Protein AF-A0A060Z4W4-F1 (afdb_monomer)

Structure (mmCIF, N/CA/C/O backbone):
data_AF-A0A060Z4W4-F1
#
_entry.id   AF-A0A060Z4W4-F1
#
loop_
_atom_site.group_PDB
_atom_site.id
_atom_site.type_symbol
_atom_site.label_atom_id
_atom_site.label_alt_id
_atom_site.label_comp_id
_atom_site.label_asym_id
_atom_site.label_entity_id
_atom_site.label_seq_id
_atom_site.pdbx_PDB_ins_code
_atom_site.Cartn_x
_atom_site.Cartn_y
_atom_site.Cartn_z
_atom_site.occupancy
_atom_site.B_iso_or_equiv
_atom_site.auth_seq_id
_atom_site.auth_comp_id
_atom_site.auth_asym_id
_atom_site.auth_atom_id
_atom_site.pdbx_PDB_model_num
ATOM 1 N N . MET A 1 1 ? 42.173 -20.385 20.481 1.00 41.94 1 MET A N 1
ATOM 2 C CA . MET A 1 1 ? 41.004 -21.030 21.112 1.00 41.94 1 MET A CA 1
ATOM 3 C C . MET A 1 1 ? 40.827 -20.339 22.445 1.00 41.94 1 MET A C 1
ATOM 5 O O . MET A 1 1 ? 41.789 -20.365 23.195 1.00 41.94 1 MET A O 1
ATOM 9 N N . SER A 1 2 ? 39.752 -19.650 22.802 1.00 45.03 2 SER A N 1
ATOM 10 C CA . SER A 1 2 ? 38.438 -19.308 22.223 1.00 45.03 2 SER A CA 1
ATOM 11 C C . SER A 1 2 ? 37.847 -18.340 23.265 1.00 45.03 2 SER A C 1
ATOM 13 O O . SER A 1 2 ? 37.981 -18.613 24.455 1.00 45.03 2 SER A O 1
ATOM 15 N N . ASP A 1 3 ? 37.434 -17.141 22.878 1.00 49.94 3 ASP A N 1
ATOM 16 C CA . ASP A 1 3 ? 36.025 -16.720 22.770 1.00 49.94 3 ASP A CA 1
ATOM 17 C C . ASP A 1 3 ? 35.668 -15.712 23.867 1.00 49.94 3 ASP A C 1
ATOM 19 O O . ASP A 1 3 ? 36.185 -15.791 24.980 1.00 49.94 3 ASP A O 1
ATOM 23 N N . MET A 1 4 ? 34.719 -14.835 23.523 1.00 58.00 4 MET A N 1
ATOM 24 C CA . MET A 1 4 ? 33.908 -14.000 24.418 1.00 58.00 4 MET A CA 1
ATOM 25 C C . MET A 1 4 ? 34.370 -12.553 24.661 1.00 58.00 4 MET A C 1
ATOM 27 O O . MET A 1 4 ? 34.355 -12.062 25.783 1.00 58.00 4 MET A O 1
ATOM 31 N N . GLU A 1 5 ? 34.700 -11.839 23.584 1.00 51.69 5 GLU A N 1
ATOM 32 C CA . GLU A 1 5 ? 34.640 -10.367 23.546 1.00 51.69 5 GLU A CA 1
ATOM 33 C C . GLU A 1 5 ? 33.847 -9.924 22.301 1.00 51.69 5 GLU A C 1
ATOM 35 O O . GLU A 1 5 ? 34.319 -9.167 21.460 1.00 51.69 5 GLU A O 1
ATOM 40 N N . ASP A 1 6 ? 32.643 -10.486 22.157 1.00 50.47 6 ASP A N 1
ATOM 41 C CA . ASP A 1 6 ? 31.646 -10.095 21.152 1.00 50.47 6 ASP A CA 1
ATOM 42 C C . ASP A 1 6 ? 30.429 -9.499 21.878 1.00 50.47 6 ASP A C 1
ATOM 44 O O . ASP A 1 6 ? 29.306 -9.989 21.813 1.00 50.47 6 ASP A O 1
ATOM 48 N N . ASP A 1 7 ? 30.705 -8.455 22.663 1.00 52.25 7 ASP A N 1
ATOM 49 C CA . ASP A 1 7 ? 29.739 -7.622 23.394 1.00 52.25 7 ASP A CA 1
ATOM 50 C C . ASP A 1 7 ? 29.082 -6.589 22.448 1.00 52.25 7 ASP A C 1
ATOM 52 O O . ASP A 1 7 ? 28.883 -5.424 22.782 1.00 52.25 7 ASP A O 1
ATOM 56 N N . PHE A 1 8 ? 28.801 -7.004 21.208 1.00 50.59 8 PHE A N 1
ATOM 57 C CA . PHE A 1 8 ? 28.097 -6.202 20.205 1.00 50.59 8 PHE A CA 1
ATOM 58 C C . PHE A 1 8 ? 26.999 -7.015 19.514 1.00 50.59 8 PHE A C 1
ATOM 60 O O . PHE A 1 8 ? 26.728 -6.868 18.326 1.00 50.59 8 PHE A O 1
ATOM 67 N N . MET A 1 9 ? 26.312 -7.852 20.287 1.00 54.72 9 MET A N 1
ATOM 68 C CA . MET A 1 9 ? 24.949 -8.246 19.948 1.00 54.72 9 MET A CA 1
ATOM 69 C C . MET A 1 9 ? 24.016 -7.111 20.389 1.00 54.72 9 MET A C 1
ATOM 71 O O . MET A 1 9 ? 23.228 -7.259 21.318 1.00 54.72 9 MET A O 1
ATOM 75 N N . CYS A 1 10 ? 24.118 -5.953 19.721 1.00 54.50 10 CYS A N 1
ATOM 76 C CA . CYS A 1 10 ? 22.939 -5.113 19.529 1.00 54.50 10 CYS A CA 1
ATOM 77 C C . CYS A 1 10 ? 22.053 -5.888 18.560 1.00 54.50 10 CYS A C 1
ATOM 79 O O . CYS A 1 10 ? 22.104 -5.697 17.346 1.00 54.50 10 CYS A O 1
ATOM 81 N N . ASP A 1 11 ? 21.349 -6.850 19.144 1.00 46.94 11 ASP A N 1
ATOM 82 C CA . ASP A 1 11 ? 20.186 -7.502 18.591 1.00 46.94 11 ASP A CA 1
ATOM 83 C C . ASP A 1 11 ? 19.334 -6.403 17.950 1.00 46.94 11 ASP A C 1
ATOM 85 O O . ASP A 1 11 ? 18.872 -5.485 18.629 1.00 46.94 11 ASP A O 1
ATOM 89 N N . ASP A 1 12 ? 19.153 -6.468 16.632 1.00 48.59 12 ASP A N 1
ATOM 90 C CA . ASP A 1 12 ? 18.224 -5.640 15.845 1.00 48.59 12 ASP A CA 1
ATOM 91 C C . ASP A 1 12 ? 16.746 -5.985 16.214 1.00 48.59 12 ASP A C 1
ATOM 93 O O . ASP A 1 12 ? 15.838 -5.909 15.386 1.00 48.59 12 ASP A O 1
ATOM 97 N N . GLU A 1 13 ? 16.520 -6.386 17.471 1.00 49.41 13 GLU A N 1
ATOM 98 C CA . GLU A 1 13 ? 15.272 -6.590 18.206 1.00 49.41 13 GLU A CA 1
ATOM 99 C C . GLU A 1 13 ? 15.062 -5.438 19.205 1.00 49.41 13 GLU A C 1
ATOM 101 O O . GLU A 1 13 ? 14.474 -5.602 20.272 1.00 49.41 13 GLU A O 1
ATOM 106 N N . GLU A 1 14 ? 15.467 -4.213 18.854 1.00 47.91 14 GLU A N 1
ATOM 107 C CA . GLU A 1 14 ? 14.690 -3.066 19.323 1.00 47.91 14 GLU A CA 1
ATOM 108 C C . GLU A 1 14 ? 13.325 -3.109 18.611 1.00 47.91 14 GLU A C 1
ATOM 110 O O . GLU A 1 14 ? 13.022 -2.315 17.713 1.00 47.91 14 GLU A O 1
ATOM 115 N N . ASP A 1 15 ? 12.481 -4.044 19.068 1.00 47.53 15 ASP A N 1
ATOM 116 C CA . ASP A 1 15 ? 11.056 -3.842 19.301 1.00 47.53 15 ASP A CA 1
ATOM 117 C C . ASP A 1 15 ? 10.919 -2.590 20.183 1.00 47.53 15 ASP A C 1
ATOM 119 O O . ASP A 1 15 ? 10.548 -2.625 21.354 1.00 47.53 15 ASP A O 1
ATOM 123 N N . TYR A 1 16 ? 11.242 -1.432 19.602 1.00 49.41 16 TYR A N 1
ATOM 124 C CA . TYR A 1 16 ? 10.730 -0.142 20.021 1.00 49.41 16 TYR A CA 1
ATOM 125 C C . TYR A 1 16 ? 9.248 -0.151 19.651 1.00 49.41 16 TYR A C 1
ATOM 127 O O . TYR A 1 16 ? 8.781 0.548 18.746 1.00 49.41 16 TYR A O 1
ATOM 135 N N . ASP A 1 17 ? 8.521 -1.018 20.349 1.00 54.22 17 ASP A N 1
ATOM 136 C CA . ASP A 1 17 ? 7.095 -0.953 20.526 1.00 54.22 17 ASP A CA 1
ATOM 137 C C . ASP A 1 17 ? 6.874 0.327 21.323 1.00 54.22 17 ASP A C 1
ATOM 139 O O . ASP A 1 17 ? 6.870 0.370 22.553 1.00 54.22 17 ASP A O 1
ATOM 143 N N . LEU A 1 18 ? 6.850 1.443 20.592 1.00 48.69 18 LEU A N 1
ATOM 144 C CA . LEU A 1 18 ? 6.271 2.676 21.077 1.00 48.69 18 LEU A CA 1
ATOM 145 C C . LEU A 1 18 ? 4.798 2.347 21.321 1.00 48.69 18 LEU A C 1
ATOM 147 O O . LEU A 1 18 ? 3.960 2.631 20.464 1.00 48.69 18 LEU A O 1
ATOM 151 N N . GLU A 1 19 ? 4.510 1.728 22.471 1.00 48.97 19 GLU A N 1
ATOM 152 C CA . GLU A 1 19 ? 3.190 1.623 23.074 1.00 48.97 19 GLU A CA 1
ATOM 153 C C . GLU A 1 19 ? 2.712 3.062 23.283 1.00 48.97 19 GLU A C 1
ATOM 155 O O . GLU A 1 19 ? 2.874 3.691 24.334 1.00 48.97 19 GLU A O 1
ATOM 160 N N . TYR A 1 20 ? 2.167 3.644 22.216 1.00 58.41 20 TYR A N 1
ATOM 161 C CA . TYR A 1 20 ? 1.272 4.770 22.328 1.00 58.41 20 TYR A CA 1
ATOM 162 C C . TYR A 1 20 ? 0.117 4.264 23.176 1.00 58.41 20 TYR A C 1
ATOM 164 O O . TYR A 1 20 ? -0.620 3.375 22.764 1.00 58.41 20 TYR A O 1
ATOM 172 N N . SER A 1 21 ? 0.058 4.799 24.391 1.00 46.62 21 SER A N 1
ATOM 173 C CA . SER A 1 21 ? -0.864 4.453 25.463 1.00 46.62 21 SER A CA 1
ATOM 174 C C . SER A 1 21 ? -2.231 4.039 24.914 1.00 46.62 21 SER A C 1
ATOM 176 O O . SER A 1 21 ? -2.864 4.834 24.218 1.00 46.62 21 SER A O 1
ATOM 178 N N . GLU A 1 22 ? -2.656 2.812 25.234 1.00 49.09 22 GLU A N 1
ATOM 179 C CA . GLU A 1 22 ? -3.896 2.133 24.815 1.00 49.09 22 GLU A CA 1
ATOM 180 C C . GLU A 1 22 ? -5.205 2.831 25.262 1.00 49.09 22 GLU A C 1
ATOM 182 O O . GLU A 1 22 ? -6.194 2.176 25.580 1.00 49.09 22 GLU A O 1
ATOM 187 N N . ASP A 1 23 ? -5.274 4.162 25.290 1.00 45.44 23 ASP A N 1
ATOM 188 C CA . ASP A 1 23 ? -6.532 4.888 25.488 1.00 45.44 23 ASP A CA 1
ATOM 189 C C . ASP A 1 23 ? -7.162 5.258 24.139 1.00 45.44 23 ASP A C 1
ATOM 191 O O . ASP A 1 23 ? -7.444 6.414 23.829 1.00 45.44 23 ASP A O 1
ATOM 195 N N . SER A 1 24 ? -7.365 4.253 23.290 1.00 46.88 24 SER A N 1
ATOM 196 C CA . SER A 1 24 ? -8.359 4.341 22.225 1.00 46.88 24 SER A CA 1
ATOM 197 C C . SER A 1 24 ? -8.992 2.975 22.044 1.00 46.88 24 SER A C 1
ATOM 199 O O . SER A 1 24 ? -8.453 2.075 21.408 1.00 46.88 24 SER A O 1
ATOM 201 N N . ASN A 1 25 ? -10.161 2.841 22.655 1.00 48.19 25 ASN A N 1
ATOM 202 C CA . ASN A 1 25 ? -11.093 1.726 22.573 1.00 48.19 25 ASN A CA 1
ATOM 203 C C . ASN A 1 25 ? -11.659 1.585 21.140 1.00 48.19 25 ASN A C 1
ATOM 205 O O . ASN A 1 25 ? -12.858 1.741 20.920 1.00 48.19 25 ASN A O 1
ATOM 209 N N . SER A 1 26 ? -10.792 1.391 20.143 1.00 50.66 26 SER A N 1
ATOM 210 C CA . SER A 1 26 ? -11.181 1.219 18.746 1.00 50.66 26 SER A CA 1
ATOM 211 C C . SER A 1 26 ? -11.304 -0.264 18.440 1.00 50.66 26 SER A C 1
ATOM 213 O O . SER A 1 26 ? -10.347 -1.025 18.558 1.00 50.66 26 SER A O 1
ATOM 215 N N . GLU A 1 27 ? -12.511 -0.662 18.053 1.00 53.34 27 GLU A N 1
ATOM 216 C CA . GLU A 1 27 ? -12.830 -1.977 17.508 1.00 53.34 27 GLU A CA 1
ATOM 217 C C . GLU A 1 27 ? -11.759 -2.435 16.495 1.00 53.34 27 GLU A C 1
ATOM 219 O O . GLU A 1 27 ? -11.211 -1.598 15.765 1.00 53.34 27 GLU A O 1
ATOM 224 N N . PRO A 1 28 ? -11.446 -3.746 16.414 1.00 55.72 28 PRO A N 1
ATOM 225 C CA . PRO A 1 28 ? -10.505 -4.251 15.423 1.00 55.72 28 PRO A CA 1
ATOM 226 C C . PRO A 1 28 ? -10.959 -3.787 14.039 1.00 55.72 28 PRO A C 1
ATOM 228 O O . PRO A 1 28 ? -12.051 -4.119 13.579 1.00 55.72 28 PRO A O 1
ATOM 231 N N . ASN A 1 29 ? -10.125 -2.980 13.389 1.00 69.00 29 ASN A N 1
ATOM 232 C CA . ASN A 1 29 ? -10.434 -2.346 12.114 1.00 69.00 29 ASN A CA 1
ATOM 233 C C . ASN A 1 29 ? -10.224 -3.376 10.983 1.00 69.00 29 ASN A C 1
ATOM 235 O O . ASN A 1 29 ? -9.289 -3.290 10.187 1.00 69.00 29 ASN A O 1
ATOM 239 N N . VAL A 1 30 ? -11.068 -4.415 10.966 1.00 78.88 30 VAL A N 1
ATOM 240 C CA . VAL A 1 30 ? -10.984 -5.578 10.059 1.00 78.88 30 VAL A CA 1
ATOM 241 C C . VAL A 1 30 ? -10.935 -5.139 8.590 1.00 78.88 30 VAL A C 1
ATOM 243 O O . VAL A 1 30 ? -10.277 -5.770 7.760 1.00 78.88 30 VAL A O 1
ATOM 246 N N . ASP A 1 31 ? -11.578 -4.017 8.267 1.00 82.75 31 ASP A N 1
ATOM 247 C CA . ASP A 1 31 ? -11.551 -3.420 6.934 1.00 82.75 31 ASP A CA 1
ATOM 248 C C . ASP A 1 31 ? -10.155 -2.900 6.543 1.00 82.75 31 ASP A C 1
ATOM 250 O O . ASP A 1 31 ? -9.723 -3.113 5.405 1.00 82.75 31 ASP A O 1
ATOM 254 N N . LEU A 1 32 ? -9.405 -2.292 7.475 1.00 84.25 32 LEU A N 1
ATOM 255 C CA . LEU A 1 32 ? -8.023 -1.844 7.238 1.00 84.25 32 LEU A CA 1
ATOM 256 C C . LEU A 1 32 ? -7.085 -3.028 7.011 1.00 84.25 32 LEU A C 1
ATOM 258 O O . LEU A 1 32 ? -6.274 -3.008 6.081 1.00 84.25 32 LEU A O 1
ATOM 262 N N . GLU A 1 33 ? -7.225 -4.075 7.819 1.00 85.69 33 GLU A N 1
ATOM 263 C CA . GLU A 1 33 ? -6.416 -5.285 7.707 1.00 85.69 33 GLU A CA 1
ATOM 264 C C . GLU A 1 33 ? -6.646 -5.991 6.363 1.00 85.69 33 GLU A C 1
ATOM 266 O O . GLU A 1 33 ? -5.697 -6.264 5.616 1.00 85.69 33 GLU A O 1
ATOM 271 N N . ASN A 1 34 ? -7.911 -6.209 5.996 1.00 89.06 34 ASN A N 1
ATOM 272 C CA . ASN A 1 34 ? -8.278 -6.812 4.717 1.00 89.06 34 ASN A CA 1
ATOM 273 C C . ASN A 1 34 ? -7.754 -5.991 3.533 1.00 89.06 34 ASN A C 1
ATOM 275 O O . ASN A 1 34 ? -7.176 -6.544 2.590 1.00 89.06 34 ASN A O 1
ATOM 279 N N . GLN A 1 35 ? -7.907 -4.666 3.586 1.00 88.06 35 GLN A N 1
ATOM 280 C CA . GLN A 1 35 ? -7.424 -3.779 2.534 1.00 88.06 35 GLN A CA 1
ATOM 281 C C . GLN A 1 35 ? -5.888 -3.792 2.438 1.00 88.06 35 GLN A C 1
ATOM 283 O O . GLN A 1 35 ? -5.336 -3.775 1.329 1.00 88.06 35 GLN A O 1
ATOM 288 N N . TYR A 1 36 ? -5.181 -3.878 3.566 1.00 89.88 36 TYR A N 1
ATOM 289 C CA . TYR A 1 36 ? -3.724 -3.975 3.607 1.00 89.88 36 TYR A CA 1
ATOM 290 C C . TYR A 1 36 ? -3.214 -5.286 2.996 1.00 89.88 36 TYR A C 1
ATOM 292 O O . TYR A 1 36 ? -2.317 -5.261 2.147 1.00 89.8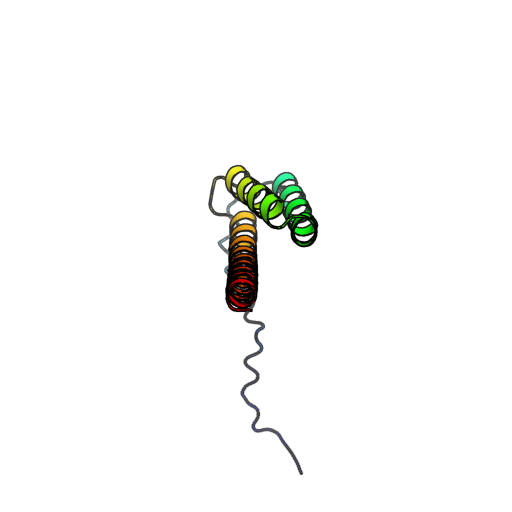8 36 TYR A O 1
ATOM 300 N N . TYR A 1 37 ? -3.789 -6.434 3.367 1.00 89.44 37 TYR A N 1
ATOM 301 C CA . TYR A 1 37 ? -3.375 -7.726 2.810 1.00 89.44 37 TYR A CA 1
ATOM 302 C C . TYR A 1 37 ? -3.705 -7.857 1.325 1.00 89.44 37 TYR A C 1
ATOM 304 O O . TYR A 1 37 ? -2.872 -8.357 0.565 1.00 89.44 37 TYR A O 1
ATOM 312 N N . ASN A 1 38 ? -4.853 -7.333 0.889 1.00 88.44 38 ASN A N 1
ATOM 313 C CA . ASN A 1 38 ? -5.195 -7.251 -0.529 1.00 88.44 38 ASN A CA 1
ATOM 314 C C . ASN A 1 38 ? -4.142 -6.426 -1.294 1.00 88.44 38 ASN A C 1
ATOM 316 O O . ASN A 1 38 ? -3.559 -6.891 -2.275 1.00 88.44 38 ASN A O 1
ATOM 320 N N . SER A 1 39 ? -3.777 -5.256 -0.759 1.00 88.56 39 SER A N 1
ATOM 321 C CA . SER A 1 39 ? -2.718 -4.405 -1.323 1.00 88.56 39 SER A CA 1
ATOM 322 C C . SER A 1 39 ? -1.359 -5.104 -1.392 1.00 88.56 39 SER A C 1
ATOM 324 O O . SER A 1 39 ? -0.614 -4.959 -2.362 1.00 88.56 39 SER A O 1
ATOM 326 N N . LYS A 1 40 ? -1.032 -5.897 -0.370 1.00 85.94 40 LYS A N 1
ATOM 327 C CA . LYS A 1 40 ? 0.224 -6.646 -0.293 1.00 85.94 40 LYS A CA 1
ATOM 328 C C . LYS A 1 40 ? 0.279 -7.789 -1.307 1.00 85.94 40 LYS A C 1
ATOM 330 O O . LYS A 1 40 ? 1.357 -8.034 -1.845 1.00 85.94 40 LYS A O 1
ATOM 335 N N . ALA A 1 41 ? -0.845 -8.450 -1.582 1.00 88.69 41 ALA A N 1
ATOM 336 C CA . ALA A 1 41 ? -0.946 -9.470 -2.624 1.00 88.69 41 ALA A CA 1
ATOM 337 C C . ALA A 1 41 ? -0.766 -8.857 -4.024 1.00 88.69 41 ALA A C 1
ATOM 339 O O . ALA A 1 41 ? 0.005 -9.368 -4.832 1.00 88.69 41 ALA A O 1
ATOM 340 N N . LEU A 1 42 ? -1.371 -7.688 -4.264 1.00 86.19 42 LEU A N 1
ATOM 341 C CA . LEU A 1 42 ? -1.262 -6.951 -5.529 1.00 86.19 42 LEU A CA 1
ATOM 342 C C . LEU A 1 42 ? 0.162 -6.474 -5.855 1.00 86.19 42 LEU A C 1
ATOM 344 O O . LEU A 1 42 ? 0.442 -6.156 -7.010 1.00 86.19 42 LEU A O 1
ATOM 348 N N . LYS A 1 43 ? 1.076 -6.410 -4.872 1.00 80.94 43 LYS A N 1
ATOM 349 C CA . LYS A 1 43 ? 2.431 -5.864 -5.074 1.00 80.94 43 LYS A CA 1
ATOM 350 C C . LYS A 1 43 ? 3.232 -6.618 -6.146 1.00 80.94 43 LYS A C 1
ATOM 352 O O . LYS A 1 43 ? 4.151 -6.032 -6.721 1.00 80.94 43 LYS A O 1
ATOM 357 N N . GLU A 1 44 ? 2.966 -7.915 -6.314 1.00 79.62 44 GLU A N 1
ATOM 358 C CA . GLU A 1 44 ? 3.730 -8.792 -7.211 1.00 79.62 44 GLU A CA 1
ATOM 359 C C . GLU A 1 44 ? 3.154 -8.796 -8.626 1.00 79.62 44 GLU A C 1
ATOM 361 O O . GLU A 1 44 ? 3.931 -8.793 -9.579 1.00 79.62 44 GLU A O 1
ATOM 366 N N . ASP A 1 45 ? 1.827 -8.707 -8.751 1.00 84.31 45 ASP A N 1
ATOM 367 C CA . ASP A 1 45 ? 1.132 -8.658 -10.039 1.00 84.31 45 ASP A CA 1
ATOM 368 C C . ASP A 1 45 ? 1.174 -7.262 -10.669 1.00 84.31 45 ASP A C 1
ATOM 370 O O . ASP A 1 45 ? 1.681 -7.085 -11.779 1.00 84.31 45 ASP A O 1
ATOM 374 N N . ASP A 1 46 ? 0.665 -6.248 -9.962 1.00 85.06 46 ASP A N 1
ATOM 375 C CA . ASP A 1 46 ? 0.628 -4.872 -10.452 1.00 85.06 46 ASP A CA 1
ATOM 376 C C . ASP A 1 46 ? 1.072 -3.887 -9.360 1.00 85.06 46 ASP A C 1
ATOM 378 O O . ASP A 1 46 ? 0.266 -3.403 -8.553 1.00 85.06 46 ASP A O 1
ATOM 382 N N . PRO A 1 47 ? 2.363 -3.507 -9.355 1.00 82.69 47 PRO A N 1
ATOM 383 C CA . PRO A 1 47 ? 2.899 -2.601 -8.352 1.00 82.69 47 PRO A CA 1
ATOM 384 C C . PRO A 1 47 ? 2.279 -1.197 -8.412 1.00 82.69 47 PRO A C 1
ATOM 386 O O . PRO A 1 47 ? 2.370 -0.466 -7.429 1.00 82.69 47 PRO A O 1
ATOM 389 N N . LYS A 1 48 ? 1.647 -0.786 -9.522 1.00 84.69 48 LYS A N 1
ATOM 390 C CA . LYS A 1 48 ? 0.921 0.493 -9.576 1.00 84.69 48 LYS A CA 1
ATOM 391 C C . LYS A 1 48 ? -0.451 0.372 -8.925 1.00 84.69 48 LYS A C 1
ATOM 393 O O . LYS A 1 48 ? -0.828 1.259 -8.164 1.00 84.69 48 LYS A O 1
ATOM 398 N N . ALA A 1 49 ? -1.174 -0.714 -9.198 1.00 86.44 49 ALA A N 1
ATOM 399 C CA . ALA A 1 49 ? -2.465 -0.974 -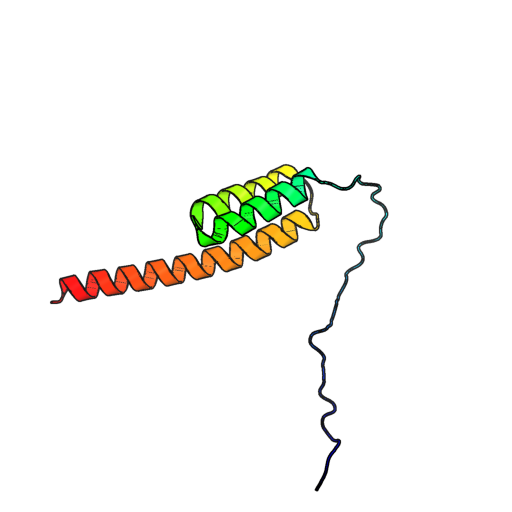8.566 1.00 86.44 49 ALA A CA 1
ATOM 400 C C . ALA A 1 49 ? -2.318 -1.135 -7.045 1.00 86.44 49 ALA A C 1
ATOM 402 O O . ALA A 1 49 ? -3.103 -0.565 -6.291 1.00 86.44 49 ALA A O 1
ATOM 403 N N . ALA A 1 50 ? -1.255 -1.810 -6.601 1.00 87.75 50 ALA A N 1
ATOM 404 C CA . ALA A 1 50 ? -0.909 -1.942 -5.190 1.00 87.75 50 ALA A CA 1
ATOM 405 C C . ALA A 1 50 ? -0.660 -0.588 -4.499 1.00 87.75 50 ALA A C 1
ATOM 407 O O . ALA A 1 50 ? -1.079 -0.381 -3.365 1.00 87.75 50 ALA A O 1
ATOM 408 N N . LEU A 1 51 ? -0.011 0.374 -5.169 1.00 88.06 51 LEU A N 1
ATOM 409 C CA . LEU A 1 51 ? 0.167 1.720 -4.604 1.00 88.06 51 LEU A CA 1
ATOM 410 C C . LEU A 1 51 ? -1.174 2.435 -4.393 1.00 88.06 51 LEU A C 1
ATOM 412 O O . LEU A 1 51 ? -1.367 3.069 -3.359 1.00 88.06 51 LEU A O 1
ATOM 416 N N . ILE A 1 52 ? -2.102 2.301 -5.343 1.00 90.31 52 ILE A N 1
ATOM 417 C CA . ILE A 1 52 ? -3.451 2.875 -5.233 1.00 90.31 52 ILE A CA 1
ATOM 418 C C . ILE A 1 52 ? -4.223 2.197 -4.096 1.00 90.31 52 ILE A C 1
ATOM 420 O O . ILE A 1 52 ? -4.930 2.858 -3.340 1.00 90.31 52 ILE A O 1
ATOM 424 N N . SER A 1 53 ? -4.093 0.880 -3.941 1.00 88.00 53 SER A N 1
ATOM 425 C CA . SER A 1 53 ? -4.785 0.157 -2.877 1.00 88.00 53 SER A CA 1
ATOM 426 C C . SER A 1 53 ? -4.213 0.467 -1.487 1.00 88.00 53 SER A C 1
ATOM 428 O O . SER A 1 53 ? -5.000 0.579 -0.549 1.00 88.00 53 SER A O 1
ATOM 430 N N . PHE A 1 54 ? -2.899 0.698 -1.355 1.00 90.44 54 PHE A N 1
ATOM 431 C CA . PHE A 1 54 ? -2.290 1.207 -0.117 1.00 90.44 54 PHE A CA 1
ATOM 432 C C . PHE A 1 54 ? -2.714 2.646 0.194 1.00 90.44 54 PHE A C 1
ATOM 434 O O . PHE A 1 54 ? -2.895 2.986 1.359 1.00 90.44 54 PHE A O 1
ATOM 441 N N . GLN A 1 55 ? -2.935 3.481 -0.825 1.00 89.06 55 GLN A N 1
ATOM 442 C CA . GLN A 1 55 ? -3.492 4.818 -0.624 1.00 89.06 55 GLN A CA 1
ATOM 443 C C . GLN A 1 55 ? -4.907 4.761 -0.029 1.00 89.06 55 GLN A C 1
ATOM 445 O O . GLN A 1 55 ? -5.224 5.553 0.852 1.00 89.06 55 GLN A O 1
ATOM 450 N N . LYS A 1 56 ? -5.723 3.771 -0.414 1.00 89.00 56 LYS A N 1
ATOM 451 C CA . LYS A 1 56 ? -7.037 3.552 0.213 1.00 89.00 56 LYS A CA 1
ATOM 452 C C . LYS A 1 56 ? -6.945 3.181 1.692 1.00 89.00 56 LYS A C 1
ATOM 454 O O . LYS A 1 56 ? -7.819 3.579 2.446 1.00 89.00 56 LYS A O 1
ATOM 459 N N . VAL A 1 57 ? -5.905 2.451 2.116 1.00 87.81 57 VAL A N 1
ATOM 460 C CA . VAL A 1 57 ? -5.673 2.159 3.549 1.00 87.81 57 VAL A CA 1
ATOM 461 C C . VAL A 1 57 ? -5.485 3.464 4.327 1.00 87.81 57 VAL A C 1
ATOM 463 O O . VAL A 1 57 ? -6.040 3.612 5.406 1.00 87.81 57 VAL A O 1
ATOM 466 N N . LEU A 1 58 ? -4.765 4.433 3.753 1.00 86.81 58 LEU A N 1
ATOM 467 C CA . LEU A 1 58 ? -4.554 5.748 4.368 1.00 86.81 58 LEU A CA 1
ATOM 468 C C . LEU A 1 58 ? -5.834 6.587 4.419 1.00 86.81 58 LEU A C 1
ATOM 470 O O . LEU A 1 58 ? -6.078 7.275 5.404 1.00 86.81 58 LEU A O 1
ATOM 474 N N . GLU A 1 59 ? -6.648 6.531 3.365 1.00 87.69 59 GLU A N 1
ATOM 475 C CA . GLU A 1 59 ? -7.944 7.220 3.323 1.00 87.69 59 GLU A CA 1
ATOM 476 C C . GLU A 1 59 ? -8.953 6.619 4.312 1.00 87.69 59 GLU A C 1
ATOM 478 O O . GLU A 1 59 ? -9.734 7.361 4.900 1.00 87.69 59 GLU A O 1
ATOM 483 N N . LEU A 1 60 ? -8.925 5.294 4.503 1.00 84.38 60 LEU A N 1
ATOM 484 C CA . LEU A 1 60 ? -9.767 4.578 5.465 1.00 84.38 60 LEU A CA 1
ATOM 485 C C . LEU A 1 60 ? -9.360 4.849 6.916 1.00 84.38 60 LEU A C 1
ATOM 487 O O . LEU A 1 60 ? -10.232 4.954 7.770 1.00 84.38 60 LEU A O 1
ATOM 491 N N . GLU A 1 61 ? -8.058 4.944 7.199 1.00 81.88 61 GLU A N 1
ATOM 492 C CA . GLU A 1 61 ? -7.578 5.136 8.570 1.00 81.88 61 GLU A CA 1
ATOM 493 C C . GLU A 1 61 ? -7.887 6.547 9.092 1.00 81.88 61 GLU A C 1
ATOM 495 O O . GLU A 1 61 ? -8.203 6.697 10.268 1.00 81.88 61 GLU A O 1
ATOM 500 N N . GLY A 1 62 ? -7.888 7.562 8.214 1.00 73.94 62 GLY A N 1
ATOM 501 C CA . GLY A 1 62 ? -8.336 8.935 8.492 1.00 73.94 62 GLY A CA 1
ATOM 502 C C . GLY A 1 62 ? -7.429 9.734 9.441 1.00 73.94 62 GLY A C 1
ATOM 503 O O . GLY A 1 62 ? -7.014 10.847 9.116 1.00 73.94 62 GLY A O 1
ATOM 504 N N . GLU A 1 63 ? -7.089 9.160 10.592 1.00 77.69 63 GLU A N 1
ATOM 505 C CA . GLU A 1 63 ? -6.091 9.636 11.545 1.00 77.69 63 GLU A CA 1
ATOM 506 C C . GLU A 1 63 ? -4.808 8.799 11.462 1.00 77.69 63 GLU A C 1
ATOM 508 O O . GLU A 1 63 ? -4.743 7.773 10.791 1.00 77.69 63 GLU A O 1
ATOM 513 N N . LYS A 1 64 ? -3.733 9.263 12.109 1.00 79.19 64 LYS A N 1
ATOM 514 C CA . LYS A 1 64 ? -2.474 8.512 12.135 1.00 79.19 64 LYS A CA 1
ATOM 515 C C . LYS A 1 64 ? -2.652 7.261 12.990 1.00 79.19 64 LYS A C 1
ATOM 517 O O . LYS A 1 64 ? -2.664 7.375 14.212 1.00 79.19 64 LYS A O 1
ATOM 522 N N . GLY A 1 65 ? -2.716 6.099 12.353 1.00 81.44 65 GLY A N 1
ATOM 523 C CA . GLY A 1 65 ? -2.704 4.811 13.033 1.00 81.44 65 GLY A CA 1
ATOM 524 C C . GLY A 1 65 ? -1.593 3.886 12.536 1.00 81.44 65 GLY A C 1
ATOM 525 O O . GLY A 1 65 ? -0.722 4.242 11.729 1.00 81.44 65 GLY A O 1
ATOM 526 N N . GLU A 1 66 ? -1.601 2.672 13.075 1.00 83.56 66 GLU A N 1
ATOM 527 C CA . GLU A 1 66 ? -0.607 1.644 12.783 1.00 83.56 66 GLU A CA 1
ATOM 528 C C . GLU A 1 66 ? -0.690 1.148 11.327 1.00 83.56 66 GLU A C 1
ATOM 530 O O . GLU A 1 66 ? 0.334 0.885 10.682 1.00 83.56 66 GLU A O 1
ATOM 535 N N . TRP A 1 67 ? -1.899 1.045 10.770 1.00 86.50 67 TRP A N 1
ATOM 536 C CA . TRP A 1 67 ? -2.131 0.511 9.431 1.00 86.50 67 TRP A CA 1
ATOM 537 C C . TRP A 1 67 ? -1.655 1.470 8.347 1.00 86.50 67 TRP A C 1
ATOM 539 O O . TRP A 1 67 ? -1.030 1.032 7.377 1.00 86.50 67 TRP A O 1
ATOM 549 N N . GLY A 1 68 ? -1.855 2.773 8.517 1.00 87.25 68 GLY A N 1
ATOM 550 C CA . GLY A 1 68 ? -1.335 3.796 7.618 1.00 87.25 68 GLY A CA 1
ATOM 551 C C . GLY A 1 68 ? 0.176 3.911 7.709 1.00 87.25 68 GLY A C 1
ATOM 552 O O . GLY A 1 68 ? 0.840 4.012 6.673 1.00 87.25 68 GLY A O 1
ATOM 553 N N . PHE A 1 69 ? 0.766 3.784 8.902 1.00 87.00 69 PHE A N 1
ATOM 554 C CA . PHE A 1 69 ? 2.223 3.701 9.027 1.00 87.00 69 PHE A CA 1
ATOM 555 C C . PHE A 1 69 ? 2.788 2.483 8.275 1.00 87.00 69 PHE A C 1
ATOM 557 O O . PHE A 1 69 ? 3.708 2.614 7.453 1.00 87.00 69 PHE A O 1
ATOM 564 N N . LYS A 1 70 ? 2.193 1.299 8.476 1.00 87.44 70 LYS A N 1
ATOM 565 C CA . LYS A 1 70 ? 2.552 0.071 7.748 1.00 87.44 70 LYS A CA 1
ATOM 566 C C . LYS A 1 70 ? 2.363 0.229 6.234 1.00 87.44 70 LYS A C 1
ATOM 568 O O . LYS A 1 70 ? 3.217 -0.240 5.472 1.0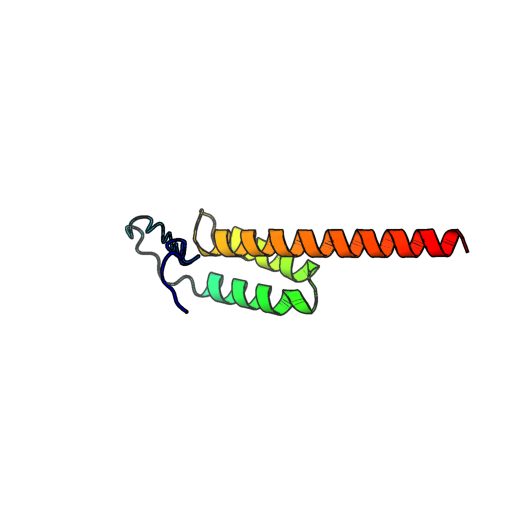0 87.44 70 LYS A O 1
ATOM 573 N N . ALA A 1 71 ? 1.286 0.875 5.783 1.00 88.75 71 ALA A N 1
ATOM 574 C CA . ALA A 1 71 ? 0.997 1.123 4.369 1.00 88.75 71 ALA A CA 1
ATOM 575 C C . ALA A 1 71 ? 2.030 2.067 3.736 1.00 88.75 71 ALA A C 1
ATOM 577 O O . ALA A 1 71 ? 2.626 1.725 2.712 1.00 88.75 71 ALA A O 1
ATOM 578 N N . LEU A 1 72 ? 2.335 3.198 4.377 1.00 88.50 72 LEU A N 1
ATOM 579 C CA . LEU A 1 72 ? 3.335 4.163 3.906 1.00 88.50 72 LEU A CA 1
ATOM 580 C C . LEU A 1 72 ? 4.720 3.530 3.766 1.00 88.50 72 LEU A C 1
ATOM 582 O O . LEU A 1 72 ? 5.380 3.698 2.735 1.00 88.50 72 LEU A O 1
ATOM 586 N N . LYS A 1 73 ? 5.150 2.738 4.757 1.00 90.50 73 LYS A N 1
ATOM 587 C CA . LYS A 1 73 ? 6.434 2.021 4.707 1.00 90.50 73 LYS A CA 1
ATOM 588 C C . LYS A 1 73 ? 6.518 1.101 3.483 1.00 90.50 73 LYS A C 1
ATOM 590 O O . LYS A 1 73 ? 7.564 1.038 2.830 1.00 90.50 73 LYS A O 1
ATOM 595 N N . GLN A 1 74 ? 5.426 0.413 3.133 1.00 89.12 74 GLN A N 1
ATOM 596 C CA . GLN A 1 74 ? 5.367 -0.416 1.923 1.00 89.12 74 GLN A CA 1
ATOM 597 C C . GLN A 1 74 ? 5.359 0.424 0.643 1.00 89.12 74 GLN A C 1
ATOM 599 O O . GLN A 1 74 ? 6.134 0.137 -0.271 1.00 89.12 74 GLN A O 1
ATOM 604 N N . MET A 1 75 ? 4.572 1.502 0.589 1.00 88.50 75 MET A N 1
ATOM 605 C CA . MET A 1 75 ? 4.530 2.401 -0.569 1.00 88.50 75 MET A CA 1
ATOM 606 C C . MET A 1 75 ? 5.910 2.978 -0.903 1.00 88.50 75 MET A C 1
ATOM 608 O O . MET A 1 75 ? 6.287 3.022 -2.076 1.00 88.50 75 MET A O 1
ATOM 612 N N . ILE A 1 76 ? 6.700 3.371 0.102 1.00 87.69 76 ILE A N 1
ATOM 613 C CA . ILE A 1 76 ? 8.064 3.885 -0.098 1.00 87.69 76 ILE A CA 1
ATOM 614 C C . ILE A 1 76 ? 8.970 2.801 -0.698 1.00 87.69 76 ILE A C 1
ATOM 616 O O . ILE A 1 76 ? 9.621 3.042 -1.719 1.00 87.69 76 ILE A O 1
ATOM 620 N N . LYS A 1 77 ? 8.972 1.585 -0.128 1.00 87.69 77 LYS A N 1
ATOM 621 C CA . LYS A 1 77 ? 9.762 0.451 -0.648 1.00 87.69 77 LYS A CA 1
ATOM 622 C C . LYS A 1 77 ? 9.418 0.136 -2.108 1.00 87.69 77 LYS A C 1
ATOM 624 O O . LYS A 1 77 ? 10.312 -0.098 -2.924 1.00 87.69 77 LYS A O 1
ATOM 629 N N . MET A 1 78 ? 8.132 0.156 -2.453 1.00 86.44 78 MET A N 1
ATOM 630 C CA . MET A 1 78 ? 7.658 -0.113 -3.811 1.00 86.44 78 MET A CA 1
ATOM 631 C C . MET A 1 78 ? 8.058 0.980 -4.802 1.00 86.44 78 MET A C 1
ATOM 633 O O . MET A 1 78 ? 8.556 0.669 -5.886 1.00 86.44 78 MET A O 1
ATOM 637 N N . ASN A 1 79 ? 7.894 2.252 -4.427 1.00 84.44 79 ASN A N 1
ATOM 638 C CA . ASN A 1 79 ? 8.307 3.383 -5.258 1.00 84.44 79 ASN A CA 1
ATOM 639 C C . ASN A 1 79 ? 9.803 3.326 -5.579 1.00 84.44 79 ASN A C 1
ATOM 641 O O . ASN A 1 79 ? 10.188 3.519 -6.733 1.00 84.44 79 ASN A O 1
ATOM 645 N N . PHE A 1 80 ? 10.636 2.974 -4.597 1.00 85.00 80 PHE A N 1
ATOM 646 C CA . PHE A 1 80 ? 12.074 2.820 -4.812 1.00 85.00 80 PHE A CA 1
ATOM 647 C C . PHE A 1 80 ? 12.377 1.758 -5.876 1.00 85.00 80 PHE A C 1
ATOM 649 O O . PHE A 1 80 ? 13.090 2.021 -6.846 1.00 85.00 80 PHE A O 1
ATOM 656 N N . LYS A 1 81 ? 11.754 0.579 -5.757 1.00 82.50 81 LYS A N 1
ATOM 657 C CA . LYS A 1 81 ? 11.924 -0.526 -6.711 1.00 82.50 81 LYS A CA 1
ATOM 658 C C . LYS A 1 81 ? 11.441 -0.154 -8.121 1.00 82.50 81 LYS A C 1
ATOM 660 O O . LYS A 1 81 ? 12.112 -0.468 -9.105 1.00 82.50 81 LYS A O 1
ATOM 665 N N . LEU A 1 82 ? 10.314 0.552 -8.234 1.00 83.19 82 LEU A N 1
ATOM 666 C CA . LEU A 1 82 ? 9.764 1.019 -9.513 1.00 83.19 82 LEU A CA 1
ATOM 667 C C . LEU A 1 82 ? 10.673 2.032 -10.217 1.00 83.19 82 LEU A C 1
ATOM 669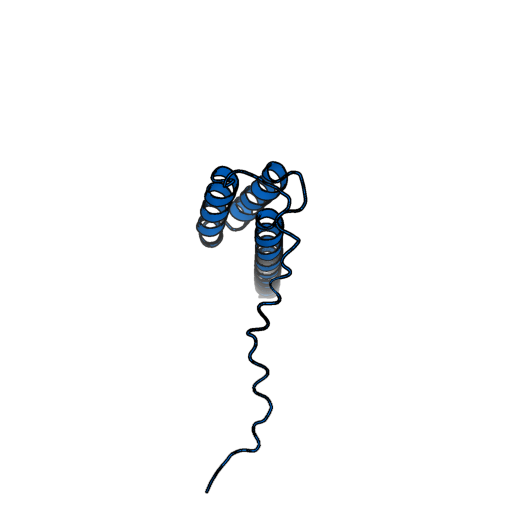 O O . LEU A 1 82 ? 10.884 1.924 -11.428 1.00 83.19 82 LEU A O 1
ATOM 673 N N . VAL A 1 83 ? 11.225 2.999 -9.479 1.00 82.62 83 VAL A N 1
ATOM 674 C CA . VAL A 1 83 ? 12.163 3.988 -10.030 1.00 82.62 83 VAL A CA 1
ATOM 675 C C . VAL A 1 83 ? 13.425 3.299 -10.551 1.00 82.62 83 VAL A C 1
ATOM 677 O O . VAL A 1 83 ? 13.854 3.590 -11.670 1.00 82.62 83 VAL A O 1
ATOM 680 N N . SER A 1 84 ? 13.972 2.328 -9.810 1.00 78.12 84 SER A N 1
ATOM 681 C CA . SER A 1 84 ? 15.127 1.540 -10.261 1.00 78.12 84 SER A CA 1
ATOM 682 C C . SER A 1 84 ? 14.848 0.793 -1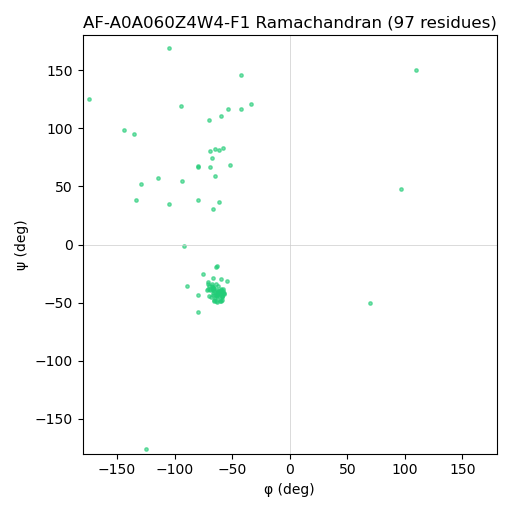1.569 1.00 78.12 84 SER A C 1
ATOM 684 O O . SER A 1 84 ? 15.655 0.853 -12.499 1.00 78.12 84 SER A O 1
ATOM 686 N N . ILE A 1 85 ? 13.684 0.142 -11.685 1.00 77.19 85 ILE A N 1
ATOM 687 C CA . ILE A 1 85 ? 13.283 -0.565 -12.911 1.00 77.19 85 ILE A CA 1
ATOM 688 C C . ILE A 1 85 ? 13.126 0.418 -14.078 1.00 77.19 85 ILE A C 1
ATOM 690 O O . ILE A 1 85 ? 13.643 0.168 -15.169 1.00 77.19 85 ILE A O 1
ATOM 694 N N . ARG A 1 86 ? 12.460 1.560 -13.861 1.00 82.50 86 ARG A N 1
ATOM 695 C CA . ARG A 1 86 ? 12.274 2.589 -14.896 1.00 82.50 86 ARG A CA 1
ATOM 696 C C . ARG A 1 86 ? 13.620 3.111 -15.410 1.00 82.50 86 ARG A C 1
ATOM 698 O O . ARG A 1 86 ? 13.799 3.231 -16.620 1.00 82.50 86 ARG A O 1
ATOM 705 N N . HIS A 1 87 ? 14.576 3.355 -14.515 1.00 82.56 87 HIS A N 1
ATOM 706 C CA . HIS A 1 87 ? 15.921 3.796 -14.881 1.00 82.56 87 HIS A CA 1
ATOM 707 C C . HIS A 1 87 ? 16.677 2.750 -15.719 1.00 82.56 87 HIS A C 1
ATOM 709 O O . HIS A 1 87 ? 17.285 3.089 -16.736 1.00 82.56 87 HIS A O 1
ATOM 715 N N . TYR A 1 88 ? 16.604 1.470 -15.337 1.00 83.44 88 TYR A N 1
ATOM 716 C CA . TYR A 1 88 ? 17.196 0.372 -16.109 1.00 83.44 88 TYR A CA 1
ATOM 717 C C . TYR A 1 88 ? 16.602 0.2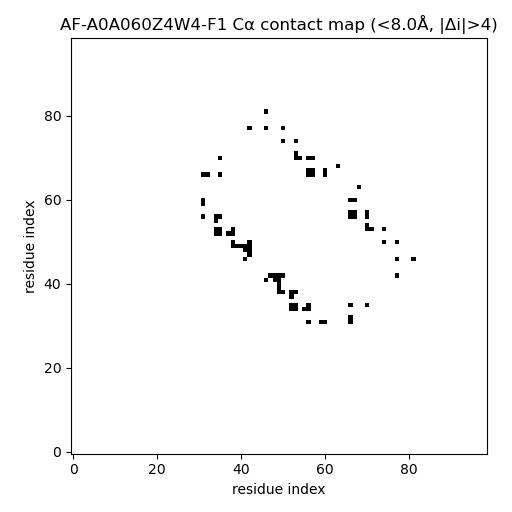80 -17.523 1.00 83.44 88 TYR A C 1
ATOM 719 O O . TYR A 1 88 ? 17.339 0.199 -18.508 1.00 83.44 88 TYR A O 1
ATOM 727 N N . LEU A 1 89 ? 15.273 0.347 -17.639 1.00 82.56 89 LEU A N 1
ATOM 728 C CA . LEU A 1 89 ? 14.581 0.305 -18.929 1.00 82.56 89 LEU A CA 1
ATOM 729 C C . LEU A 1 89 ? 14.980 1.477 -19.831 1.00 82.56 89 LEU A C 1
ATOM 731 O O . LEU A 1 89 ? 15.238 1.271 -21.016 1.00 82.56 89 LEU A O 1
ATOM 735 N N . GLN A 1 90 ? 15.093 2.682 -19.269 1.00 84.75 90 GLN A N 1
ATOM 736 C CA . GLN A 1 90 ? 15.522 3.867 -20.007 1.00 84.75 90 GLN A CA 1
ATOM 737 C C . GLN A 1 90 ? 16.957 3.725 -20.539 1.00 84.75 90 GLN A C 1
ATOM 739 O O . GLN A 1 90 ? 17.196 4.013 -21.711 1.00 84.75 90 GLN A O 1
ATOM 744 N N . LYS A 1 91 ? 17.890 3.197 -19.732 1.00 82.38 91 LYS A N 1
ATOM 745 C CA . LYS A 1 91 ? 19.264 2.886 -20.174 1.00 82.38 91 LYS A CA 1
ATOM 746 C C . LYS A 1 91 ? 19.308 1.819 -21.268 1.00 82.38 91 LYS A C 1
ATOM 748 O O . LYS A 1 91 ? 20.098 1.918 -22.202 1.00 82.38 91 LYS A O 1
ATOM 753 N N . LYS A 1 92 ? 18.457 0.793 -21.181 1.0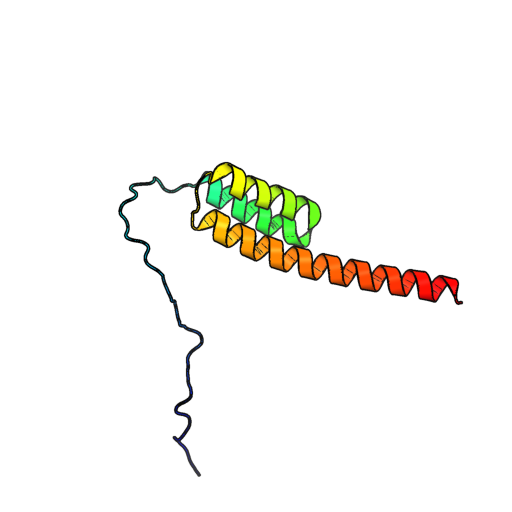0 84.19 92 LYS A N 1
ATOM 754 C CA . LYS A 1 92 ? 18.369 -0.255 -22.210 1.00 84.19 92 LYS A CA 1
ATOM 755 C C . LYS A 1 92 ? 17.829 0.292 -23.537 1.00 84.19 92 LYS A C 1
ATOM 757 O O . LYS A 1 92 ? 18.302 -0.108 -24.596 1.00 84.19 92 LYS A O 1
ATOM 762 N N . LEU A 1 93 ? 16.855 1.202 -23.482 1.00 86.62 93 LEU A N 1
ATOM 763 C CA . LEU A 1 93 ? 16.321 1.910 -24.650 1.00 86.62 93 LEU A CA 1
AT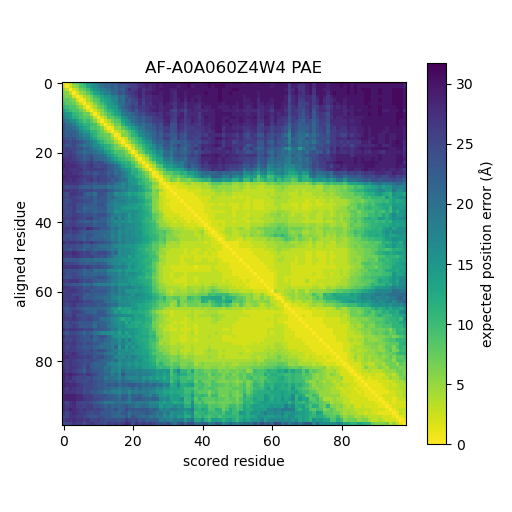OM 764 C C . LEU A 1 93 ? 17.371 2.815 -25.297 1.00 86.62 93 LEU A C 1
ATOM 766 O O . LEU A 1 93 ? 17.537 2.751 -26.511 1.00 86.62 93 LEU A O 1
ATOM 770 N N . SER A 1 94 ? 18.115 3.598 -24.508 1.00 80.00 94 SER A N 1
ATOM 771 C CA . SER A 1 94 ? 19.189 4.430 -25.056 1.00 80.00 94 SER A CA 1
ATOM 772 C C . SER A 1 94 ? 20.283 3.574 -25.690 1.00 80.00 94 SER A C 1
ATOM 774 O O . SER A 1 94 ? 20.689 3.860 -26.806 1.00 80.00 94 SER A O 1
ATOM 776 N N . LEU A 1 95 ? 20.701 2.474 -25.049 1.00 81.50 95 LEU A N 1
ATOM 777 C CA . LEU A 1 95 ? 21.707 1.563 -25.606 1.00 81.50 95 LEU A CA 1
ATOM 778 C C . LEU A 1 95 ? 21.292 0.982 -26.969 1.00 81.50 95 LEU A C 1
ATOM 780 O O . LEU A 1 95 ? 22.128 0.874 -27.856 1.00 81.50 95 LEU A O 1
ATOM 784 N N . LYS A 1 96 ? 20.006 0.652 -27.154 1.00 81.81 96 LYS A N 1
ATOM 785 C CA . LYS A 1 96 ? 19.472 0.217 -28.456 1.00 81.81 96 LYS A CA 1
ATOM 786 C C . LYS A 1 96 ? 19.488 1.310 -29.523 1.00 81.81 96 LYS A C 1
ATOM 788 O O . LYS A 1 96 ? 19.532 0.972 -30.690 1.00 81.81 96 LYS A O 1
ATOM 793 N N . TYR A 1 97 ? 19.391 2.582 -29.144 1.00 85.31 97 TYR A N 1
ATOM 794 C CA . TYR A 1 97 ? 19.437 3.700 -30.091 1.00 85.31 97 TYR A CA 1
ATOM 795 C C . TYR A 1 97 ? 20.864 3.974 -30.594 1.00 85.31 97 TYR A C 1
ATOM 797 O O . TYR A 1 97 ? 21.046 4.534 -31.669 1.00 85.31 97 TYR A O 1
ATOM 805 N N . TYR A 1 98 ? 21.873 3.593 -29.807 1.00 80.12 98 TYR A N 1
ATOM 806 C CA . TYR A 1 98 ? 23.290 3.732 -30.154 1.00 80.12 98 TYR A CA 1
ATOM 807 C C . TYR A 1 98 ? 23.888 2.496 -30.855 1.00 80.12 98 TYR A C 1
ATOM 809 O O . TYR A 1 98 ? 25.074 2.525 -31.182 1.00 80.12 98 TYR A O 1
ATOM 817 N N . MET A 1 99 ? 23.106 1.429 -31.064 1.00 70.62 99 MET A N 1
ATOM 818 C CA . MET A 1 99 ? 23.466 0.258 -31.881 1.00 70.62 99 MET A CA 1
ATOM 819 C C . MET A 1 99 ? 22.734 0.310 -33.217 1.00 70.62 99 MET A C 1
ATOM 821 O O . MET A 1 99 ? 23.388 0.016 -34.239 1.00 70.62 99 MET A O 1
#

Radius of gyration: 20.63 Å; Cα contacts (8 Å, |Δi|>4): 46; chains: 1; bounding box: 54×31×57 Å

Organism: Oncorhynchus mykiss (NCBI:txid8022)

Sequence (99 aa):
MSDMEDDFMCDDEEDYDLEYSEDSNSEPNVDLENQYYNSKALKEDDPKAALISFQKVLELEGEKGEWGFKALKQMIKMNFKLVSIRHYLQKKLSLKYYM

Mean predicted aligned error: 13.74 Å

Foldseek 3Di:
DDDDPCPPPPPPPPPVVVPPDPPPPDDDPVVLVVLLVV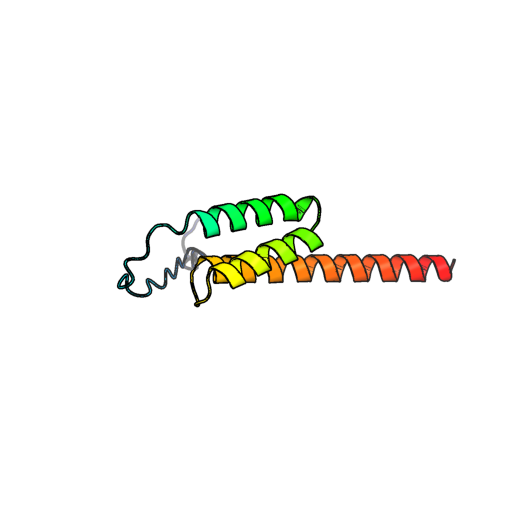LVVCCVVPVVVSLVSLVVSVVVVVDDDDSNVVSVVVNVVSVVVVVVVVVVVVVVVVVVVVD

Secondary structure (DSSP, 8-state):
-----------S---------S-------HHHHHHHHHHHHHHHH-HHHHHHHHHHHHHHH-SS-HHHHHHHHHHHHHHHHHHHHHHHHHHHHHHHH--

Nearest PDB structures (foldseek):
  8h38-assembly1_B  TM=7.405E-01  e=1.314E-05  Homo sapiens

Solvent-accessible surface area (backbone atoms only — not comparable to full-atom values): 6082 Å² total; per-residue (Å²): 140,81,89,86,88,72,93,73,76,75,61,92,70,74,76,73,71,75,74,70,72,87,85,64,96,66,72,85,59,59,68,51,53,52,41,46,54,51,20,58,61,30,47,79,81,38,57,66,60,16,47,55,38,34,49,48,33,42,65,69,55,73,58,99,48,70,66,34,53,57,33,52,58,48,46,53,57,49,53,53,54,51,52,54,51,53,52,51,52,52,53,53,52,52,54,60,74,78,105

InterPro domains:
  IPR050871 26S Proteasome and COP9 Signalosome Components [PTHR10678] (10-90)

pLDDT: mean 74.82, std 16.04, range [41.94, 90.5]